Protein AF-A0A9J6HBV2-F1 (afdb_monomer_lite)

Foldseek 3Di:
DPDPDDVVVLCVVCVPPDPLVSQQVVLLVQCVVDPDLPPDDHDPVLLVVLVVVCVVPVPVSVVCPVVPVTNHDDPVVNVVVCVVDDPDPDDDVVVVVVVCVVCVPPDPVVVDDDDDDDDDDDDPDPPDDPPDD

Sequence (133 aa):
MNQNIASSTLDERIEGLPPKQRLAVKTCFDAASRKSTRVMVYDQLWVLECVLMRIKSPKLYEHVRRHEILALSSKSCLDRHMAGFKSSFGFNASVFEALKKNTEGMGAHSCHGGLGFDEINSQRTSVSRPLEN

pLDDT: mean 84.6, std 13.58, range [34.78, 97.25]

Radius of gyration: 20.73 Å; chains: 1; bounding box: 39×50×58 Å

Organism: Hae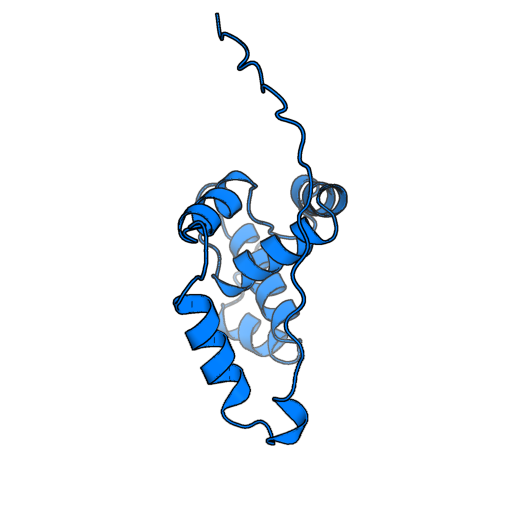maphysalis longicornis (NCBI:txid44386)

Secondary structure (DSSP, 8-state):
------HHHHHHHHTTS-HHHHHHHHHHHHHHHSS-STT----HHHHHHHHHHHHH-HHHHHHHHHTTSS-PPPHHHHHHHHTTS---SS--HHHHHHHHHHHTTS-GGGG----------------------

Structure (mmCIF, N/CA/C/O backbone):
data_AF-A0A9J6HBV2-F1
#
_entry.id   AF-A0A9J6HBV2-F1
#
loop_
_atom_site.group_PDB
_atom_site.id
_atom_site.type_symbol
_atom_site.label_atom_id
_atom_site.label_alt_id
_atom_site.label_comp_id
_atom_site.label_asym_id
_atom_site.label_entity_id
_atom_site.label_seq_id
_atom_site.pdbx_PDB_ins_code
_atom_site.Cartn_x
_atom_site.Cartn_y
_atom_site.Cartn_z
_atom_site.occupancy
_atom_site.B_iso_or_equiv
_atom_site.auth_seq_id
_atom_site.auth_comp_id
_atom_site.auth_asym_id
_atom_site.auth_atom_id
_atom_site.pdbx_PDB_model_num
ATOM 1 N N . MET A 1 1 ? -10.345 -9.005 30.160 1.00 34.78 1 MET A N 1
ATOM 2 C CA . MET A 1 1 ? -9.143 -9.817 30.444 1.00 34.78 1 MET A CA 1
ATOM 3 C C . MET A 1 1 ? -8.073 -9.447 29.426 1.00 34.78 1 MET A C 1
ATOM 5 O O . MET A 1 1 ? -8.062 -10.020 28.349 1.00 34.78 1 MET A O 1
ATOM 9 N N . ASN A 1 2 ? -7.218 -8.467 29.725 1.00 45.47 2 ASN A N 1
ATOM 10 C CA . ASN A 1 2 ? -6.039 -8.201 28.898 1.00 45.47 2 ASN A CA 1
ATOM 11 C C . ASN A 1 2 ? -4.894 -9.011 29.491 1.00 45.47 2 ASN A C 1
ATOM 13 O O . ASN A 1 2 ? -4.229 -8.560 30.420 1.00 45.47 2 ASN A O 1
ATOM 17 N N . GLN A 1 3 ? -4.728 -10.246 29.017 1.00 53.09 3 GLN A N 1
ATOM 18 C CA . GLN A 1 3 ? -3.482 -10.957 29.270 1.00 53.09 3 GLN A CA 1
ATOM 19 C C . GLN A 1 3 ? -2.377 -10.146 28.594 1.00 53.09 3 GLN A C 1
ATOM 21 O O . GLN A 1 3 ? -2.450 -9.862 27.399 1.00 53.09 3 GLN A O 1
ATOM 26 N N . ASN A 1 4 ? -1.402 -9.706 29.384 1.00 61.06 4 ASN A N 1
ATOM 27 C CA . ASN A 1 4 ? -0.236 -8.987 28.899 1.00 61.06 4 ASN A CA 1
ATOM 28 C C . ASN A 1 4 ? 0.672 -10.007 28.197 1.00 61.06 4 ASN A C 1
ATOM 30 O O . ASN A 1 4 ? 1.567 -10.582 28.811 1.00 61.06 4 ASN A O 1
ATOM 34 N N . ILE A 1 5 ? 0.341 -10.343 26.949 1.00 62.59 5 ILE A N 1
ATOM 35 C CA . ILE A 1 5 ? 1.154 -11.232 26.120 1.00 62.59 5 ILE A CA 1
ATOM 36 C C . ILE A 1 5 ? 2.419 -10.452 25.757 1.00 62.59 5 ILE A C 1
ATOM 38 O O . ILE A 1 5 ? 2.333 -9.354 25.206 1.00 62.59 5 ILE A O 1
ATOM 42 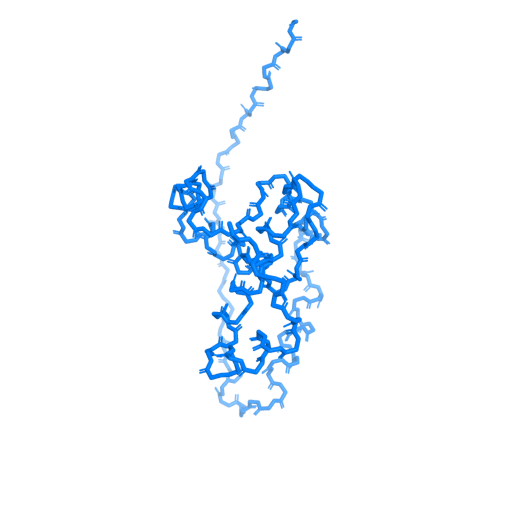N N . ALA A 1 6 ? 3.588 -11.006 26.078 1.00 70.75 6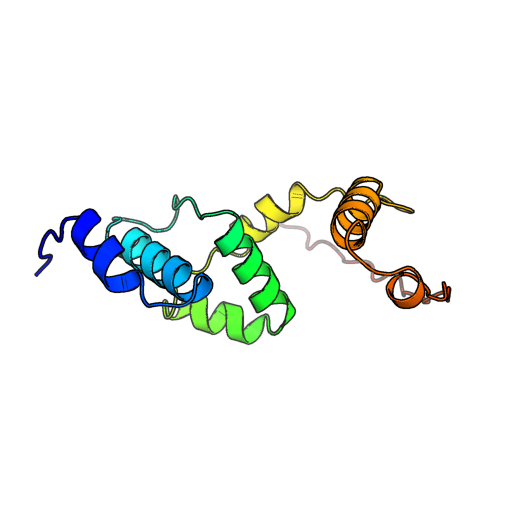 ALA A N 1
ATOM 43 C CA . ALA A 1 6 ? 4.862 -10.424 25.673 1.00 70.75 6 ALA A CA 1
ATOM 44 C C . ALA A 1 6 ? 4.923 -10.317 24.138 1.00 70.75 6 ALA A C 1
ATOM 46 O O . ALA A 1 6 ? 4.524 -11.253 23.441 1.00 70.75 6 ALA A O 1
ATOM 47 N N . SER A 1 7 ? 5.424 -9.198 23.594 1.00 71.19 7 SER A N 1
ATOM 48 C CA . SER A 1 7 ? 5.417 -8.989 22.134 1.00 71.19 7 SER A CA 1
ATOM 49 C C . SER A 1 7 ? 6.215 -10.064 21.386 1.00 71.19 7 SER A C 1
ATOM 51 O O . SER A 1 7 ? 5.830 -10.446 20.286 1.00 71.19 7 SER A O 1
ATOM 53 N N . SER A 1 8 ? 7.256 -10.619 22.017 1.00 76.81 8 SER A N 1
ATOM 54 C CA . SER A 1 8 ? 8.061 -11.723 21.484 1.00 76.81 8 SER A CA 1
ATOM 55 C C . SER A 1 8 ? 7.232 -12.978 21.198 1.00 76.81 8 SER A C 1
ATOM 57 O O . SER A 1 8 ? 7.388 -13.603 20.156 1.00 76.81 8 SER A O 1
ATOM 59 N N . THR A 1 9 ? 6.278 -13.309 22.069 1.00 81.31 9 THR A N 1
ATOM 60 C CA . THR A 1 9 ? 5.407 -14.479 21.897 1.00 81.31 9 THR A CA 1
ATOM 61 C C . THR A 1 9 ? 4.411 -14.300 20.747 1.00 81.31 9 THR A C 1
ATOM 63 O O . THR A 1 9 ? 3.988 -15.281 20.137 1.00 81.31 9 THR A O 1
ATOM 66 N N . LEU A 1 10 ? 4.008 -13.062 20.436 1.00 82.50 10 LEU A N 1
ATOM 67 C CA . LEU A 1 10 ? 3.161 -12.793 19.271 1.00 82.50 10 LEU A CA 1
ATOM 68 C C . LEU A 1 10 ? 3.944 -12.960 17.971 1.00 82.50 10 LEU A C 1
ATOM 70 O O . LEU A 1 10 ? 3.412 -13.555 17.037 1.00 82.50 10 LEU A O 1
ATOM 74 N N . ASP A 1 11 ? 5.187 -12.479 17.928 1.00 85.38 11 ASP A N 1
ATOM 75 C CA . ASP A 1 11 ? 6.047 -12.572 16.747 1.00 85.38 11 ASP A CA 1
ATOM 76 C C . ASP A 1 11 ? 6.320 -14.026 16.335 1.00 85.38 11 ASP A C 1
ATOM 78 O O . ASP A 1 11 ? 6.183 -14.359 15.158 1.00 85.38 11 ASP A O 1
ATOM 82 N N . GLU A 1 12 ? 6.590 -14.906 17.301 1.00 88.50 12 GLU A N 1
ATOM 83 C CA . GLU A 1 12 ? 6.767 -16.348 17.068 1.00 88.50 12 GLU A CA 1
ATOM 84 C C . GLU A 1 12 ? 5.496 -16.997 16.496 1.00 88.50 12 GLU A C 1
ATOM 86 O O . GLU A 1 12 ? 5.539 -17.788 15.554 1.00 88.50 12 GLU A O 1
ATOM 91 N N . ARG A 1 13 ? 4.320 -16.639 17.027 1.00 87.25 13 ARG A N 1
ATOM 92 C CA . ARG A 1 13 ? 3.048 -17.255 16.610 1.00 87.25 13 ARG A CA 1
ATOM 93 C C . ARG A 1 13 ? 2.587 -16.829 15.227 1.00 87.25 13 ARG A C 1
ATOM 95 O O . ARG A 1 13 ? 1.882 -17.586 14.561 1.00 87.25 13 ARG A O 1
ATOM 102 N N . ILE A 1 14 ? 2.935 -15.619 14.805 1.00 91.50 14 ILE A N 1
ATOM 103 C CA . ILE A 1 14 ? 2.557 -15.113 13.485 1.00 91.50 14 ILE A CA 1
ATOM 104 C C . ILE A 1 14 ? 3.592 -15.454 12.416 1.00 91.50 14 ILE A C 1
ATOM 106 O O . ILE A 1 14 ? 3.318 -15.201 11.249 1.00 91.50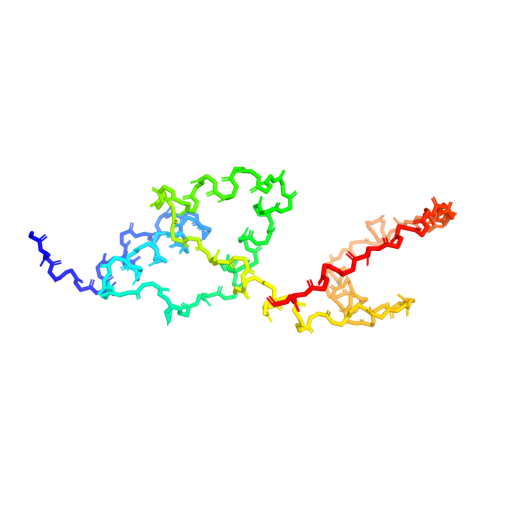 14 ILE A O 1
ATOM 110 N N . GLU A 1 15 ? 4.749 -16.022 12.760 1.00 91.69 15 GLU A N 1
ATOM 111 C CA . GLU A 1 15 ? 5.840 -16.277 11.813 1.00 91.69 15 GLU A CA 1
ATOM 112 C C . GLU A 1 15 ? 5.415 -17.150 10.621 1.00 91.69 15 GLU A C 1
ATOM 114 O O . GLU A 1 15 ? 5.803 -16.869 9.487 1.00 91.69 15 GLU A O 1
ATOM 119 N N . GLY A 1 16 ? 4.527 -18.124 10.851 1.00 90.88 16 GLY A N 1
ATOM 120 C CA . GLY A 1 16 ? 3.964 -18.984 9.803 1.00 90.88 16 GLY A CA 1
ATOM 121 C C . GLY A 1 16 ? 2.960 -18.299 8.866 1.00 90.88 16 GLY A C 1
ATOM 122 O O . GLY A 1 16 ? 2.552 -18.893 7.868 1.00 90.88 16 GLY A O 1
ATOM 123 N N . LEU A 1 17 ? 2.541 -17.063 9.157 1.00 93.31 17 LEU A N 1
ATOM 124 C CA . LEU A 1 17 ? 1.614 -16.329 8.303 1.00 93.31 17 LEU A CA 1
ATOM 125 C C . LEU A 1 17 ? 2.348 -15.650 7.129 1.00 93.31 17 LEU A C 1
ATOM 127 O O . LEU A 1 17 ? 3.455 -15.118 7.280 1.00 93.31 17 LEU A O 1
ATOM 131 N N . PRO A 1 18 ? 1.697 -15.546 5.957 1.00 94.62 18 PRO A N 1
ATOM 132 C CA . PRO A 1 18 ? 2.154 -14.703 4.863 1.00 94.62 18 PRO A CA 1
ATOM 133 C C . PRO A 1 18 ? 2.523 -13.282 5.329 1.00 94.62 18 PRO A C 1
ATOM 135 O O . PRO A 1 18 ? 1.835 -12.724 6.189 1.00 94.62 18 PRO A O 1
ATOM 138 N N . PRO A 1 19 ? 3.543 -12.632 4.734 1.00 91.69 19 PRO A N 1
ATOM 139 C CA . PRO A 1 19 ? 4.025 -11.315 5.171 1.00 91.69 19 PRO A CA 1
ATOM 140 C C . PRO A 1 19 ? 2.923 -10.257 5.332 1.00 91.69 19 PRO A C 1
ATOM 142 O O . PRO A 1 19 ? 2.894 -9.529 6.320 1.00 91.69 19 PRO A O 1
ATOM 145 N N . LYS A 1 20 ? 1.965 -10.219 4.398 1.00 92.25 20 LYS A N 1
ATOM 146 C CA . LYS A 1 20 ? 0.828 -9.288 4.449 1.00 92.25 20 LYS A CA 1
ATOM 147 C C . LYS A 1 20 ? -0.117 -9.570 5.616 1.00 92.25 20 LYS A C 1
ATOM 149 O O . LYS A 1 20 ? -0.606 -8.640 6.247 1.00 92.25 20 LYS A O 1
ATOM 154 N N . GLN A 1 21 ? -0.355 -10.848 5.912 1.00 93.19 21 GLN A N 1
ATOM 155 C CA . GLN A 1 21 ? -1.191 -11.259 7.038 1.00 93.19 21 GLN A CA 1
ATOM 156 C C . GLN A 1 21 ? -0.501 -10.948 8.368 1.00 93.19 21 GLN A C 1
ATOM 158 O O . GLN A 1 21 ? -1.144 -10.409 9.261 1.00 93.19 21 GLN A O 1
ATOM 163 N N . ARG A 1 22 ? 0.816 -11.177 8.475 1.00 93.69 22 ARG A N 1
ATOM 164 C CA . ARG A 1 22 ? 1.606 -10.765 9.650 1.00 93.69 22 ARG A CA 1
ATOM 165 C C . ARG A 1 22 ? 1.460 -9.279 9.928 1.00 93.69 22 ARG A C 1
ATOM 167 O O . ARG A 1 22 ? 1.187 -8.895 11.060 1.00 93.69 22 ARG A O 1
ATOM 174 N N . LEU A 1 23 ? 1.598 -8.455 8.894 1.00 92.81 23 LEU A N 1
ATOM 175 C CA . LEU A 1 23 ? 1.494 -7.008 9.031 1.00 92.81 23 LEU A CA 1
ATOM 176 C C . LEU A 1 23 ? 0.087 -6.567 9.452 1.00 92.81 23 LEU A C 1
ATOM 178 O O . LEU A 1 23 ? -0.048 -5.739 10.352 1.00 92.81 23 LEU A O 1
ATOM 182 N N . ALA A 1 24 ? -0.952 -7.172 8.868 1.00 93.31 24 ALA A N 1
ATOM 183 C CA . ALA A 1 24 ? -2.338 -6.930 9.258 1.00 93.31 24 ALA A CA 1
ATOM 184 C C . ALA A 1 24 ? -2.573 -7.264 10.737 1.00 93.31 24 ALA A C 1
ATOM 186 O O . ALA A 1 24 ? -3.119 -6.448 11.478 1.00 93.31 24 ALA A O 1
ATOM 187 N N . VAL A 1 25 ? -2.114 -8.440 11.177 1.00 93.19 25 VAL A N 1
ATOM 188 C CA . VAL A 1 25 ? -2.268 -8.910 12.558 1.00 93.19 25 VAL A CA 1
ATOM 189 C C . VAL A 1 25 ? -1.521 -7.996 13.527 1.00 93.19 25 VAL A C 1
ATOM 191 O O . VAL A 1 25 ? -2.142 -7.502 14.465 1.00 93.19 25 VAL A O 1
ATOM 194 N N . LYS A 1 26 ? -0.239 -7.693 13.274 1.00 91.44 26 LYS A N 1
ATOM 195 C CA . LYS A 1 26 ? 0.546 -6.746 14.089 1.00 91.44 26 LYS A CA 1
ATOM 196 C C . LYS A 1 26 ? -0.175 -5.412 14.245 1.00 91.44 26 LYS A C 1
ATOM 198 O O . LYS A 1 26 ? -0.382 -4.947 15.359 1.00 91.44 26 LYS A O 1
ATOM 203 N N . THR A 1 27 ? -0.662 -4.864 13.135 1.00 92.31 27 THR A N 1
ATOM 204 C CA . THR A 1 27 ? -1.391 -3.592 13.134 1.00 92.31 27 THR A CA 1
ATOM 205 C C . THR A 1 27 ? -2.686 -3.676 13.954 1.00 92.31 27 THR A C 1
ATOM 207 O O . THR A 1 27 ? -3.029 -2.733 14.662 1.00 92.31 27 THR A O 1
ATOM 210 N N . CYS A 1 28 ? -3.402 -4.804 13.921 1.00 92.06 28 CYS A N 1
ATOM 211 C CA . CYS A 1 28 ? -4.599 -5.000 14.746 1.00 92.06 28 CYS A CA 1
ATOM 212 C C . CYS A 1 28 ? -4.267 -5.052 16.245 1.00 92.06 28 CYS A C 1
ATOM 214 O O . CYS A 1 28 ? -4.956 -4.413 17.039 1.00 92.06 28 CYS A O 1
ATOM 216 N N . PHE A 1 29 ? -3.198 -5.751 16.638 1.00 89.75 29 PHE A N 1
ATOM 217 C CA . PHE A 1 29 ? -2.738 -5.780 18.031 1.00 89.75 29 PHE A CA 1
ATOM 218 C C . PHE A 1 29 ? -2.242 -4.404 18.508 1.00 89.75 29 PHE A C 1
ATOM 220 O O . PHE A 1 29 ? -2.559 -3.980 19.622 1.00 89.75 29 PHE A O 1
ATOM 227 N N . ASP A 1 30 ? -1.543 -3.659 17.654 1.00 88.69 30 ASP A N 1
ATOM 228 C CA . ASP A 1 30 ? -1.114 -2.288 17.944 1.00 88.69 30 ASP A CA 1
ATOM 229 C C . ASP A 1 30 ? -2.300 -1.333 18.113 1.00 88.69 30 ASP A C 1
ATOM 231 O O . ASP A 1 30 ? -2.279 -0.460 18.981 1.00 88.69 30 ASP A O 1
ATOM 235 N N . ALA A 1 31 ? -3.348 -1.491 17.304 1.00 90.06 31 ALA A N 1
ATOM 236 C CA . ALA A 1 31 ? -4.572 -0.714 17.445 1.00 90.06 31 ALA A CA 1
ATOM 237 C C . ALA A 1 31 ? -5.311 -1.065 18.747 1.00 90.06 31 ALA A C 1
ATOM 239 O O . ALA A 1 31 ? -5.728 -0.162 19.471 1.00 90.06 31 ALA A O 1
ATOM 240 N N . ALA A 1 32 ? -5.418 -2.358 19.070 1.00 88.75 32 ALA A N 1
ATOM 241 C CA . ALA A 1 32 ? -6.114 -2.854 20.256 1.00 88.75 32 ALA A CA 1
ATOM 242 C C . ALA A 1 32 ? -5.398 -2.518 21.577 1.00 88.75 32 ALA A C 1
ATOM 244 O O . ALA A 1 32 ? -6.046 -2.323 22.603 1.00 88.75 32 ALA A O 1
ATOM 245 N N . SER A 1 33 ? -4.064 -2.433 21.571 1.00 85.50 33 SER A N 1
ATOM 246 C CA . SER A 1 33 ? -3.267 -2.081 22.757 1.00 85.50 33 SER A CA 1
ATOM 247 C C . SER A 1 33 ? -3.317 -0.588 23.110 1.00 85.50 33 SER A C 1
ATOM 249 O O . SER A 1 33 ? -2.938 -0.190 24.215 1.00 85.50 33 SER A O 1
ATOM 251 N N . ARG A 1 34 ? -3.795 0.265 22.196 1.00 84.31 34 ARG A N 1
ATOM 252 C CA . ARG A 1 34 ? -3.848 1.719 22.376 1.00 84.31 34 ARG A CA 1
ATOM 253 C C . ARG A 1 34 ? -5.206 2.172 22.900 1.00 84.31 34 ARG A C 1
ATOM 255 O O . ARG A 1 34 ? -6.252 1.657 22.536 1.00 84.31 34 ARG A O 1
ATOM 262 N N . LYS A 1 35 ? -5.193 3.254 23.685 1.00 81.62 35 LYS A N 1
ATOM 263 C CA . LYS A 1 35 ? -6.421 3.941 24.130 1.00 81.62 35 LYS A CA 1
ATOM 264 C C . LYS A 1 35 ? -7.151 4.659 22.987 1.00 81.62 35 LYS A C 1
ATOM 266 O O . LYS A 1 35 ? -8.331 4.958 23.106 1.00 81.62 35 LYS A O 1
ATOM 271 N N . SER A 1 36 ? -6.435 5.008 21.914 1.00 82.00 36 SER A N 1
ATOM 272 C CA . SER A 1 36 ? -6.987 5.696 20.746 1.00 82.00 36 SER A CA 1
ATOM 273 C C . SER A 1 36 ? -6.183 5.381 19.488 1.00 82.00 36 SER A C 1
ATOM 275 O O . SER A 1 36 ? -4.951 5.405 19.499 1.00 82.00 36 SER A O 1
ATOM 277 N N . THR A 1 37 ? -6.892 5.172 18.381 1.00 78.62 37 THR A N 1
ATOM 278 C CA . THR A 1 37 ? -6.333 4.934 17.043 1.00 78.62 37 THR A CA 1
ATOM 279 C C . THR A 1 37 ? -6.012 6.229 16.284 1.00 78.62 37 THR A C 1
ATOM 281 O O . THR A 1 37 ? -5.388 6.189 15.224 1.00 78.62 37 THR A O 1
ATOM 284 N N . ARG A 1 38 ? -6.382 7.405 16.823 1.00 75.56 38 ARG A N 1
ATOM 285 C CA . ARG A 1 38 ? -6.242 8.707 16.139 1.00 75.56 38 ARG A CA 1
ATOM 286 C C . ARG A 1 38 ? -4.790 9.090 15.840 1.00 75.56 38 ARG A C 1
ATOM 288 O O . ARG A 1 38 ? -4.531 9.740 14.833 1.00 75.56 38 ARG A O 1
ATOM 295 N N . VAL A 1 39 ? -3.860 8.693 16.708 1.00 78.12 39 VAL A N 1
ATOM 296 C CA . VAL A 1 39 ? -2.419 9.013 16.616 1.00 78.12 39 VAL A CA 1
ATOM 297 C C . VAL A 1 39 ? -1.604 7.750 16.311 1.00 78.12 39 VAL A C 1
ATOM 299 O O . VAL A 1 39 ? -0.439 7.624 16.678 1.00 78.12 39 VAL A O 1
ATOM 302 N N . MET A 1 40 ? -2.233 6.760 15.680 1.00 85.00 40 MET A N 1
ATOM 303 C CA . MET A 1 40 ? -1.549 5.530 15.321 1.00 85.00 40 MET A CA 1
ATOM 304 C C . MET A 1 40 ? -0.594 5.773 14.149 1.00 85.00 40 MET A C 1
ATOM 306 O O . MET A 1 40 ? -0.979 6.317 13.111 1.00 85.00 40 MET A O 1
ATOM 310 N N . VAL A 1 41 ? 0.660 5.364 14.334 1.00 84.81 41 VAL A N 1
ATOM 311 C CA . VAL A 1 41 ? 1.664 5.325 13.270 1.00 84.81 41 VAL A CA 1
ATOM 312 C C . VAL A 1 41 ? 1.548 3.970 12.589 1.00 84.81 41 VAL A C 1
ATOM 314 O O . VAL A 1 41 ? 1.534 2.944 13.261 1.00 84.81 41 VAL A O 1
ATOM 317 N N . TYR A 1 42 ? 1.431 3.987 11.266 1.00 89.25 42 TYR A N 1
ATOM 318 C CA . TYR A 1 42 ? 1.320 2.785 10.453 1.00 89.25 42 TYR A CA 1
ATOM 319 C C . TYR A 1 42 ? 2.643 2.512 9.748 1.00 89.25 42 TYR A C 1
ATOM 321 O O . TYR A 1 42 ? 3.336 3.444 9.337 1.00 89.25 42 TYR A O 1
ATOM 329 N N . ASP A 1 43 ? 2.951 1.232 9.574 1.00 91.06 43 ASP A N 1
ATOM 330 C CA . ASP A 1 43 ? 4.044 0.789 8.719 1.00 91.06 43 ASP A CA 1
ATOM 331 C C . ASP A 1 43 ? 3.802 1.211 7.257 1.00 91.06 43 ASP A C 1
ATOM 333 O O . ASP A 1 43 ? 2.669 1.171 6.765 1.00 91.06 43 ASP A O 1
ATOM 337 N N . GLN A 1 44 ? 4.859 1.611 6.546 1.00 90.00 44 GLN A N 1
ATOM 338 C CA . GLN A 1 44 ? 4.745 2.100 5.168 1.00 90.00 44 GLN A CA 1
ATOM 339 C C . GLN A 1 44 ? 4.190 1.040 4.207 1.00 90.00 44 GLN A C 1
ATOM 341 O O . GLN A 1 44 ? 3.396 1.374 3.324 1.00 90.00 44 GLN A O 1
ATOM 346 N N . LEU A 1 45 ? 4.546 -0.236 4.390 1.00 92.12 45 LEU A N 1
ATOM 347 C CA . LEU A 1 45 ? 4.019 -1.333 3.577 1.00 92.12 45 LEU A CA 1
ATOM 348 C C . LEU A 1 45 ? 2.533 -1.561 3.862 1.00 92.12 45 LEU A C 1
ATOM 350 O O . LEU A 1 45 ? 1.771 -1.880 2.949 1.00 92.12 45 LEU A O 1
ATOM 354 N N . TRP A 1 46 ? 2.094 -1.343 5.104 1.00 93.88 46 TRP A N 1
ATOM 355 C CA . TRP A 1 46 ? 0.679 -1.443 5.456 1.00 93.88 46 TRP A CA 1
ATOM 356 C C . TRP A 1 46 ? -0.134 -0.302 4.852 1.00 93.88 46 TRP A C 1
ATOM 358 O O . TRP A 1 46 ? -1.225 -0.519 4.325 1.00 93.88 46 TRP A O 1
ATOM 368 N N . VAL A 1 47 ? 0.412 0.917 4.880 1.00 93.19 47 VAL A N 1
ATOM 369 C CA . VAL A 1 47 ? -0.194 2.075 4.212 1.00 93.19 47 VAL A CA 1
ATOM 370 C C . VAL A 1 47 ? -0.313 1.824 2.711 1.00 93.19 47 VAL A C 1
ATOM 372 O O . VAL A 1 47 ? -1.373 2.081 2.142 1.00 93.19 47 VAL A O 1
ATOM 375 N N . LEU A 1 48 ? 0.725 1.275 2.075 1.00 92.81 48 LEU A N 1
ATOM 376 C CA . LEU A 1 48 ? 0.678 0.903 0.662 1.00 92.81 48 LEU A CA 1
ATOM 377 C C . LEU A 1 48 ? -0.432 -0.122 0.383 1.00 92.81 48 LEU A C 1
ATOM 379 O O . LEU A 1 48 ? -1.213 0.065 -0.549 1.00 92.81 48 LEU A O 1
ATOM 383 N N . GLU A 1 49 ? -0.566 -1.162 1.209 1.00 95.06 49 GLU A N 1
ATOM 384 C CA . GLU A 1 49 ? -1.659 -2.131 1.066 1.00 95.06 49 GLU A CA 1
ATOM 385 C C . GLU A 1 49 ? -3.032 -1.459 1.244 1.00 95.06 49 GLU A C 1
ATOM 387 O O . GLU A 1 49 ? -3.960 -1.737 0.484 1.00 95.06 49 GLU A O 1
ATOM 392 N N . CYS A 1 50 ? -3.160 -0.505 2.172 1.00 95.00 50 CYS A N 1
ATOM 393 C CA . CYS A 1 50 ? -4.377 0.293 2.332 1.00 95.00 50 CYS A CA 1
ATOM 394 C C . CYS A 1 50 ? -4.719 1.101 1.068 1.00 95.00 50 CYS A C 1
ATOM 396 O O . CYS A 1 50 ? -5.883 1.129 0.658 1.00 95.00 50 CYS A O 1
ATOM 398 N N . VAL A 1 51 ? -3.723 1.715 0.416 1.00 94.75 51 VAL A N 1
ATOM 399 C CA . VAL A 1 51 ? -3.907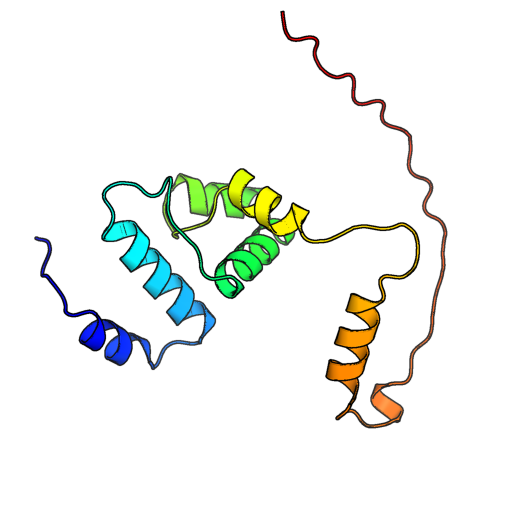 2.403 -0.874 1.00 94.75 51 VAL A CA 1
ATOM 400 C C . VAL A 1 51 ? -4.388 1.418 -1.942 1.00 94.75 51 VAL A C 1
ATOM 402 O O . VAL A 1 51 ? -5.384 1.687 -2.613 1.00 94.75 51 VAL A O 1
ATOM 405 N N . LEU A 1 52 ? -3.748 0.251 -2.064 1.00 94.81 52 LEU A N 1
ATOM 406 C CA . LEU A 1 52 ? -4.126 -0.779 -3.040 1.00 94.81 52 LEU A CA 1
ATOM 407 C C . LEU A 1 52 ? -5.555 -1.298 -2.820 1.00 94.81 52 LEU A C 1
ATOM 409 O O . LEU A 1 52 ? -6.311 -1.462 -3.781 1.00 94.81 52 LEU A O 1
ATOM 413 N N . MET A 1 53 ? -5.954 -1.527 -1.567 1.00 95.50 53 MET A N 1
ATOM 414 C CA . MET A 1 53 ? -7.322 -1.923 -1.222 1.00 95.50 53 MET A CA 1
ATOM 415 C C . MET A 1 53 ? -8.337 -0.842 -1.609 1.00 95.50 53 MET A C 1
ATOM 417 O O . MET A 1 53 ? -9.378 -1.153 -2.191 1.00 95.50 53 MET A O 1
ATOM 421 N N . ARG A 1 54 ? -8.022 0.432 -1.340 1.00 95.44 54 ARG A N 1
ATOM 422 C CA . ARG A 1 54 ? -8.879 1.567 -1.703 1.00 95.44 54 ARG A CA 1
ATOM 423 C C . ARG A 1 54 ? -9.021 1.723 -3.217 1.00 95.44 54 ARG A C 1
ATOM 425 O O . ARG A 1 54 ? -10.127 1.999 -3.668 1.00 95.44 54 ARG A O 1
ATOM 432 N N . ILE A 1 55 ? -7.946 1.524 -3.985 1.00 94.94 55 ILE A N 1
ATOM 433 C CA . ILE A 1 55 ? -7.976 1.535 -5.459 1.00 94.94 55 ILE A CA 1
ATOM 434 C C . ILE A 1 55 ? -8.912 0.438 -5.983 1.00 94.94 55 ILE A C 1
ATOM 436 O O . ILE A 1 55 ? -9.717 0.699 -6.872 1.00 94.94 55 ILE A O 1
ATOM 440 N N . LYS A 1 56 ? -8.850 -0.771 -5.408 1.00 96.31 56 LYS A N 1
ATOM 441 C CA . LYS A 1 56 ? -9.710 -1.896 -5.814 1.00 96.31 56 LYS A CA 1
ATOM 442 C C . LYS A 1 56 ? -11.186 -1.661 -5.504 1.00 96.31 56 LYS A C 1
ATOM 444 O O . LYS A 1 56 ? -12.038 -1.969 -6.330 1.00 96.31 56 LYS A O 1
ATOM 449 N N . SER A 1 57 ? -11.508 -1.165 -4.309 1.00 97.25 57 SER A N 1
ATOM 450 C CA . SER A 1 57 ? -12.889 -0.843 -3.940 1.00 97.25 57 SER A CA 1
ATOM 451 C C . SER A 1 57 ? -12.944 0.167 -2.788 1.00 97.25 57 SER A C 1
ATOM 453 O O . SER A 1 57 ? -12.811 -0.212 -1.620 1.00 97.25 57 SER A O 1
ATOM 455 N N . PRO A 1 58 ? -13.227 1.454 -3.074 1.00 96.00 58 PRO A N 1
ATOM 456 C CA . PRO A 1 58 ? -13.363 2.474 -2.037 1.00 96.00 58 PRO A CA 1
ATOM 457 C C . PRO A 1 58 ? -14.504 2.174 -1.057 1.00 96.00 58 PRO A C 1
ATOM 459 O O . PRO A 1 58 ? -14.387 2.447 0.135 1.00 96.00 58 PRO A O 1
ATOM 462 N N . LYS A 1 59 ? -15.608 1.593 -1.553 1.00 97.00 59 LYS A N 1
ATOM 463 C CA . LYS A 1 59 ? -16.775 1.241 -0.730 1.00 97.00 59 LYS A CA 1
ATOM 464 C C . LYS A 1 59 ? -16.440 0.131 0.263 1.00 97.00 59 LYS A C 1
ATOM 466 O O . LYS A 1 59 ? -16.757 0.263 1.442 1.00 97.00 59 LYS A O 1
ATOM 471 N N . LEU A 1 60 ? -15.770 -0.928 -0.201 1.00 96.88 60 LEU A N 1
ATOM 472 C CA . LEU A 1 60 ? -15.344 -2.023 0.669 1.00 96.88 60 LEU A CA 1
ATOM 473 C C . LEU A 1 60 ? -14.317 -1.537 1.693 1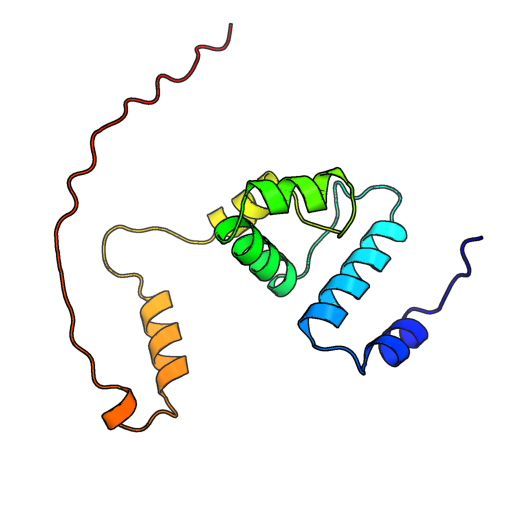.00 96.88 60 LEU A C 1
ATOM 475 O O . LEU A 1 60 ? -14.442 -1.861 2.868 1.00 96.88 60 LEU A O 1
ATOM 479 N N . TYR A 1 61 ? -13.357 -0.712 1.267 1.00 97.00 61 TYR A N 1
ATOM 480 C CA . TYR A 1 61 ? -12.363 -0.127 2.166 1.00 97.00 61 TYR A CA 1
ATOM 481 C C . TYR A 1 61 ? -13.020 0.627 3.331 1.00 97.00 61 TYR A C 1
ATOM 483 O O . TYR A 1 61 ? -12.683 0.393 4.490 1.00 97.00 61 TYR A O 1
ATOM 491 N N . GLU A 1 62 ? -13.997 1.497 3.048 1.00 96.44 62 GLU A N 1
ATOM 492 C CA . GLU A 1 62 ? -14.690 2.231 4.112 1.00 96.44 62 GLU A CA 1
ATOM 493 C C . GLU A 1 62 ? -15.586 1.336 4.969 1.00 96.44 62 GLU A C 1
ATOM 495 O O . GLU A 1 62 ? -15.703 1.593 6.164 1.00 96.44 62 GLU A O 1
ATOM 500 N N . HIS A 1 63 ? -16.188 0.282 4.411 1.00 97.19 63 HIS A N 1
ATOM 501 C CA . HIS A 1 63 ? -16.934 -0.695 5.205 1.00 97.19 63 HIS A CA 1
ATOM 502 C C . HIS A 1 63 ? -16.012 -1.412 6.204 1.00 97.19 63 HIS A C 1
ATOM 504 O O . HIS A 1 63 ? -16.244 -1.341 7.409 1.00 97.19 63 HIS A O 1
ATOM 510 N N . VAL A 1 64 ? -14.913 -2.008 5.727 1.00 96.12 64 VAL A N 1
ATOM 511 C CA . VAL A 1 64 ? -13.928 -2.709 6.572 1.00 96.12 64 VAL A CA 1
ATOM 512 C C . VAL A 1 64 ? -13.380 -1.789 7.664 1.00 96.12 64 VAL A C 1
ATOM 514 O O . VAL A 1 64 ? -13.252 -2.201 8.814 1.00 96.12 64 VAL A O 1
ATOM 517 N N . ARG A 1 65 ? -13.111 -0.524 7.323 1.00 94.50 65 ARG A N 1
ATOM 518 C CA . ARG A 1 65 ? -12.598 0.473 8.264 1.00 94.50 65 ARG A CA 1
ATOM 519 C C . ARG A 1 65 ? -13.633 0.911 9.304 1.00 94.50 65 ARG A C 1
ATOM 521 O O . ARG A 1 65 ? -13.301 0.987 10.480 1.00 94.50 65 ARG A O 1
ATOM 528 N N . ARG A 1 66 ? -14.860 1.259 8.893 1.00 94.00 66 ARG A N 1
ATOM 529 C CA . ARG A 1 66 ? -15.902 1.784 9.802 1.00 94.00 66 ARG A CA 1
ATOM 530 C C . ARG A 1 66 ? -16.413 0.736 10.780 1.00 94.00 66 ARG A C 1
ATOM 532 O O . ARG A 1 66 ? -16.807 1.098 11.879 1.00 94.00 66 ARG A O 1
ATOM 539 N N . HIS A 1 67 ? -16.414 -0.527 10.367 1.00 95.19 67 HIS A N 1
ATOM 540 C CA . HIS A 1 67 ? -16.789 -1.653 11.216 1.00 95.19 67 HIS A CA 1
ATOM 541 C C . HIS A 1 67 ? -15.602 -2.239 11.992 1.00 95.19 67 HIS A C 1
ATOM 543 O O . HIS A 1 67 ? -15.757 -3.287 12.605 1.00 95.19 67 HIS A O 1
ATOM 549 N N . GLU A 1 68 ? -14.428 -1.593 11.945 1.00 91.56 68 GLU A N 1
ATOM 550 C CA . GLU A 1 68 ? -13.222 -2.002 12.680 1.00 91.56 68 GLU A CA 1
ATOM 551 C C . GLU A 1 68 ? -12.825 -3.472 12.437 1.00 91.56 68 GLU A C 1
ATOM 553 O O . GLU A 1 68 ? -12.204 -4.112 13.280 1.00 91.56 68 GLU A O 1
ATOM 558 N N . ILE A 1 69 ? -13.151 -4.004 11.250 1.00 93.88 69 ILE A N 1
ATOM 559 C CA . ILE A 1 69 ? -12.829 -5.383 10.852 1.00 93.88 69 ILE A CA 1
ATOM 560 C C . ILE A 1 69 ? -11.307 -5.552 10.728 1.00 93.88 69 ILE A C 1
ATOM 562 O O . ILE A 1 69 ? -10.761 -6.598 11.066 1.00 93.88 69 ILE A O 1
ATOM 566 N N . LEU A 1 70 ? -10.620 -4.512 10.244 1.00 93.88 70 LEU A N 1
ATOM 567 C CA . LEU A 1 70 ? -9.162 -4.406 10.223 1.00 93.88 70 LEU A CA 1
ATOM 568 C C . LEU A 1 70 ? -8.737 -3.009 10.678 1.00 93.88 70 LEU A C 1
ATOM 570 O O . LEU A 1 70 ? -9.441 -2.023 10.445 1.00 93.88 70 LEU A O 1
ATOM 574 N N . ALA A 1 71 ? -7.534 -2.915 11.245 1.00 93.00 71 ALA A N 1
ATOM 575 C CA . ALA A 1 71 ? -6.901 -1.648 11.602 1.00 93.00 71 ALA A CA 1
ATOM 576 C C . ALA A 1 71 ? -6.425 -0.885 10.346 1.00 93.00 71 ALA A C 1
ATOM 578 O O . ALA A 1 71 ? -5.243 -0.878 9.988 1.00 93.00 71 ALA A O 1
ATOM 579 N N . LEU A 1 72 ? -7.376 -0.269 9.640 1.00 94.06 72 LEU A N 1
ATOM 580 C CA . LEU A 1 72 ? -7.141 0.489 8.412 1.00 94.06 72 LEU A CA 1
ATOM 581 C C . LEU A 1 72 ? -6.927 1.978 8.685 1.00 94.06 72 LEU A C 1
ATOM 583 O O . LEU A 1 72 ? -7.614 2.606 9.495 1.00 94.06 72 LEU A O 1
ATOM 587 N N . SER A 1 73 ? -6.017 2.577 7.921 1.00 91.75 73 SER A N 1
ATOM 588 C CA . SER A 1 73 ? -5.728 4.005 8.022 1.00 91.75 73 SER A CA 1
ATOM 589 C C . SER A 1 73 ? -6.887 4.869 7.497 1.00 91.75 73 SER A C 1
ATOM 591 O O . SER A 1 73 ? -7.671 4.473 6.628 1.00 91.75 73 SER A O 1
ATOM 593 N N . SER A 1 74 ? -7.034 6.079 8.041 1.00 90.25 74 SER A N 1
ATOM 594 C CA . SER A 1 74 ? -8.042 7.029 7.563 1.00 90.25 74 SER A CA 1
ATOM 595 C C . SER A 1 74 ? -7.712 7.561 6.173 1.00 90.25 74 SER A C 1
ATOM 597 O O . SER A 1 74 ? -6.547 7.627 5.786 1.00 90.25 74 SER A O 1
ATOM 599 N N . LYS A 1 75 ? -8.734 8.056 5.462 1.00 89.88 75 LYS A N 1
ATOM 600 C CA . LYS A 1 75 ? -8.537 8.795 4.208 1.00 89.88 75 LYS A CA 1
ATOM 601 C C . LYS A 1 75 ? -7.495 9.912 4.366 1.00 89.88 75 LYS A C 1
ATOM 603 O O . LYS A 1 75 ? -6.564 9.974 3.582 1.00 89.88 75 LYS A O 1
ATOM 608 N N . SER A 1 76 ? -7.586 10.715 5.427 1.00 89.69 76 SER A N 1
ATOM 609 C CA . SER A 1 76 ? -6.609 11.777 5.708 1.00 89.69 76 SER A CA 1
ATOM 610 C C . SER A 1 76 ? -5.180 11.260 5.915 1.00 89.69 76 SER A C 1
ATOM 612 O O . SER A 1 76 ? -4.220 11.930 5.544 1.00 89.69 76 SER A O 1
ATOM 614 N N . CYS A 1 77 ? -5.018 10.067 6.495 1.00 89.50 77 CYS A N 1
ATOM 615 C CA . CYS A 1 77 ? -3.713 9.432 6.654 1.00 89.50 77 CYS A CA 1
ATOM 616 C C . CYS A 1 77 ? -3.150 8.967 5.305 1.00 89.50 77 CYS A C 1
ATOM 618 O O . CYS A 1 77 ? -1.965 9.181 5.042 1.00 89.50 77 CYS A O 1
ATOM 620 N N . LEU A 1 78 ? -3.997 8.384 4.450 1.00 91.38 78 LEU A N 1
ATOM 621 C CA . LEU A 1 78 ? -3.632 8.002 3.085 1.00 91.38 78 LEU A CA 1
ATOM 622 C C . LEU A 1 78 ? -3.254 9.226 2.253 1.00 91.38 78 LEU A C 1
ATOM 624 O O . LEU A 1 78 ? -2.171 9.244 1.681 1.00 91.38 78 LEU A O 1
ATOM 628 N N . ASP A 1 79 ? -4.085 10.269 2.258 1.00 89.44 79 ASP A N 1
ATOM 629 C CA . ASP A 1 79 ? -3.846 11.507 1.510 1.00 89.44 79 ASP A CA 1
ATOM 630 C C . ASP A 1 79 ? -2.512 12.151 1.927 1.00 89.44 79 ASP A C 1
ATOM 632 O O . ASP A 1 79 ? -1.736 12.577 1.077 1.00 89.44 79 ASP A O 1
ATOM 636 N N . ARG A 1 80 ? -2.180 12.141 3.228 1.00 88.69 80 ARG A N 1
ATOM 637 C CA . ARG A 1 80 ? -0.888 12.631 3.736 1.00 88.69 80 ARG A CA 1
ATOM 638 C C . ARG A 1 80 ? 0.305 11.820 3.223 1.00 88.69 80 ARG A C 1
ATOM 640 O O . ARG A 1 80 ? 1.336 12.410 2.918 1.00 88.69 80 ARG A O 1
ATOM 647 N N . HIS A 1 81 ? 0.189 10.496 3.135 1.00 86.38 81 HIS A N 1
ATOM 648 C CA . HIS A 1 81 ? 1.249 9.666 2.550 1.00 86.38 81 HIS A CA 1
ATOM 649 C C . HIS A 1 81 ? 1.334 9.850 1.033 1.00 86.38 81 HIS A C 1
ATOM 651 O O . HIS A 1 81 ? 2.430 9.905 0.481 1.00 86.38 81 HIS A O 1
ATOM 657 N N . MET A 1 82 ? 0.191 10.005 0.363 1.00 85.31 82 MET A N 1
ATOM 658 C CA . MET A 1 82 ? 0.126 10.249 -1.076 1.00 85.31 82 MET A CA 1
ATOM 659 C C . MET A 1 82 ? 0.645 11.639 -1.462 1.00 85.31 82 MET A C 1
ATOM 661 O O . MET A 1 82 ? 1.207 11.787 -2.541 1.00 85.31 82 MET A O 1
ATOM 665 N N . ALA A 1 83 ? 0.549 12.636 -0.579 1.00 85.12 83 ALA A N 1
ATOM 666 C CA . ALA A 1 83 ? 1.068 13.984 -0.816 1.00 85.12 83 ALA A CA 1
ATOM 667 C C . ALA A 1 83 ? 2.588 14.022 -1.069 1.00 85.12 83 ALA A C 1
ATOM 669 O O . ALA A 1 83 ? 3.078 14.940 -1.723 1.00 85.12 83 ALA A O 1
ATOM 670 N N . GLY A 1 84 ? 3.338 13.025 -0.582 1.00 79.44 84 GLY A N 1
ATOM 671 C CA . GLY A 1 84 ? 4.767 12.884 -0.875 1.00 79.44 84 GLY A CA 1
ATOM 672 C C . GLY A 1 84 ? 5.063 12.477 -2.324 1.00 79.44 84 GLY A C 1
ATOM 673 O O . GLY A 1 84 ? 6.164 12.720 -2.817 1.00 79.44 84 GLY A O 1
ATOM 674 N N . PHE A 1 85 ? 4.090 11.898 -3.031 1.00 79.31 85 PHE A N 1
ATOM 675 C CA . PHE A 1 85 ? 4.236 11.521 -4.431 1.00 79.31 85 PHE A CA 1
ATOM 676 C C . PHE A 1 85 ? 3.961 12.740 -5.312 1.00 79.31 85 PHE A C 1
ATOM 678 O O . PHE A 1 85 ? 2.817 13.107 -5.578 1.00 79.31 85 PHE A O 1
ATOM 685 N N . LYS A 1 86 ? 5.033 13.384 -5.783 1.00 73.44 86 LYS A N 1
ATOM 686 C CA . LYS A 1 86 ? 4.928 14.477 -6.753 1.00 73.44 86 LYS A CA 1
ATOM 687 C C . LYS A 1 86 ? 4.402 13.938 -8.086 1.00 73.44 86 LYS A C 1
ATOM 689 O O . LYS A 1 86 ? 5.118 13.275 -8.830 1.00 73.44 86 LYS A O 1
ATOM 694 N N . SER A 1 87 ? 3.149 14.262 -8.385 1.00 69.94 87 SER A N 1
ATOM 695 C CA . SER A 1 87 ? 2.559 14.137 -9.717 1.00 69.94 87 SER A CA 1
ATOM 696 C C . SER A 1 87 ? 2.993 15.343 -10.554 1.00 69.94 87 SER A C 1
ATOM 698 O O . SER A 1 87 ? 2.333 16.382 -10.533 1.00 69.94 87 SER A O 1
ATOM 700 N N . SER A 1 88 ? 4.121 15.241 -11.254 1.00 75.81 88 SER A N 1
ATOM 701 C CA . SER A 1 88 ? 4.498 16.219 -12.281 1.00 75.81 88 SER A CA 1
ATOM 702 C C . SER A 1 88 ? 3.906 15.831 -13.633 1.00 75.81 88 SER A C 1
ATOM 704 O O . SER A 1 88 ? 3.751 14.649 -13.930 1.00 75.81 88 SER A O 1
ATOM 706 N N . PHE A 1 89 ? 3.620 16.825 -14.475 1.00 79.12 89 PHE A N 1
ATOM 707 C CA . PHE A 1 89 ? 3.385 16.572 -15.894 1.00 79.12 89 PHE A CA 1
ATOM 708 C C . PHE A 1 89 ? 4.653 15.992 -16.532 1.00 79.12 89 PHE A C 1
ATOM 710 O O . PHE A 1 89 ? 5.766 16.403 -16.196 1.00 79.12 89 PHE A O 1
ATOM 717 N N . GLY A 1 90 ? 4.481 15.046 -17.453 1.00 82.88 90 GLY A N 1
ATOM 718 C CA . GLY A 1 90 ? 5.586 14.365 -18.121 1.00 82.88 90 GLY A CA 1
ATOM 719 C C . GLY A 1 90 ? 6.129 13.170 -17.335 1.00 82.88 90 GLY A C 1
ATOM 720 O O . GLY A 1 90 ? 5.401 12.464 -16.640 1.00 82.88 90 GLY A O 1
ATOM 721 N N . PHE A 1 91 ? 7.422 12.911 -17.500 1.00 82.31 91 PHE A N 1
ATOM 722 C CA . PHE A 1 91 ? 8.082 11.704 -17.014 1.00 82.31 91 PHE A CA 1
ATOM 723 C C . PHE A 1 91 ? 8.582 11.850 -15.575 1.00 82.31 91 PHE A C 1
ATOM 725 O O . PHE A 1 91 ? 9.263 12.815 -15.234 1.00 82.31 91 PHE A O 1
ATOM 732 N N . ASN A 1 92 ? 8.288 10.857 -14.733 1.00 85.88 92 ASN A N 1
ATOM 733 C CA . ASN A 1 92 ? 8.788 10.809 -13.364 1.00 85.88 92 ASN A CA 1
ATOM 734 C C . ASN A 1 92 ? 10.067 9.962 -13.293 1.00 85.88 92 ASN A C 1
ATOM 736 O O . ASN A 1 92 ? 10.006 8.736 -13.380 1.00 85.88 92 ASN A O 1
ATOM 740 N N . ALA A 1 93 ? 11.216 10.614 -13.093 1.00 88.56 93 ALA A N 1
ATOM 741 C CA . ALA A 1 93 ? 12.523 9.956 -13.019 1.00 88.56 93 ALA A CA 1
ATOM 742 C C . ALA A 1 93 ? 12.570 8.826 -11.974 1.00 88.56 93 ALA A C 1
ATOM 744 O O . ALA A 1 93 ? 13.095 7.755 -12.263 1.00 88.56 93 ALA A O 1
ATOM 745 N N . SER A 1 94 ? 11.932 9.011 -10.812 1.00 87.94 94 SER A N 1
ATOM 746 C CA . SER A 1 94 ? 11.905 7.985 -9.758 1.00 87.94 94 SER A CA 1
ATOM 747 C C . SER A 1 94 ? 11.183 6.704 -10.190 1.00 87.94 94 SER A C 1
ATOM 749 O O . SER A 1 94 ? 11.553 5.608 -9.773 1.00 87.94 94 SER A O 1
ATOM 751 N N . VAL A 1 95 ? 10.188 6.819 -11.078 1.00 87.81 95 VAL A N 1
ATOM 752 C CA . VAL A 1 95 ? 9.495 5.656 -11.649 1.00 87.81 95 VAL A CA 1
ATOM 753 C C . VAL A 1 95 ? 10.424 4.912 -12.603 1.00 87.81 95 VAL A C 1
ATOM 755 O O . VAL A 1 95 ? 10.508 3.691 -12.526 1.00 87.81 95 VAL A O 1
ATOM 758 N N . PHE A 1 96 ? 11.166 5.622 -13.457 1.00 89.69 96 PHE A N 1
ATOM 759 C CA . PHE A 1 96 ? 12.136 4.992 -14.359 1.00 89.69 96 PHE A CA 1
ATOM 760 C C . PHE A 1 96 ? 13.294 4.331 -13.611 1.00 89.69 96 PHE A C 1
ATOM 762 O O . PHE A 1 96 ? 13.709 3.240 -13.990 1.00 89.69 96 PHE A O 1
ATOM 769 N N . GLU A 1 97 ? 13.779 4.932 -12.526 1.00 92.75 97 GLU A N 1
ATOM 770 C CA . GLU A 1 97 ? 14.784 4.312 -11.656 1.00 92.75 97 GLU A CA 1
ATOM 771 C C . GLU A 1 97 ? 14.257 3.031 -11.002 1.00 92.75 97 GLU A C 1
ATOM 773 O O . GLU A 1 97 ? 14.939 2.004 -11.005 1.00 92.75 97 GLU A O 1
ATOM 778 N N . ALA A 1 98 ? 13.019 3.052 -10.501 1.00 91.19 98 ALA A N 1
ATOM 779 C CA . ALA A 1 98 ? 12.382 1.865 -9.941 1.00 91.19 98 ALA A CA 1
ATOM 780 C C . ALA A 1 98 ? 12.168 0.766 -11.000 1.00 91.19 98 ALA A C 1
ATOM 782 O O . ALA A 1 98 ? 12.405 -0.411 -10.725 1.00 91.19 98 ALA A O 1
ATOM 783 N N . LEU A 1 99 ? 11.759 1.135 -12.219 1.00 90.88 99 LEU A N 1
ATOM 784 C CA . LEU A 1 99 ? 11.618 0.206 -13.345 1.00 90.88 99 LEU A CA 1
ATOM 785 C C . LEU A 1 99 ? 12.965 -0.390 -13.757 1.00 90.88 99 LEU A C 1
ATOM 787 O O . LEU A 1 99 ? 13.057 -1.600 -13.958 1.00 90.88 99 LEU A O 1
ATOM 791 N N . LYS A 1 100 ? 14.020 0.429 -13.827 1.00 92.44 100 LYS A N 1
ATOM 792 C CA . LYS A 1 100 ? 15.383 -0.032 -14.106 1.00 92.44 100 LYS A CA 1
ATOM 793 C C . LYS A 1 100 ? 15.812 -1.074 -13.077 1.00 92.44 100 LYS A C 1
ATOM 795 O O . LYS A 1 100 ? 16.163 -2.184 -13.454 1.00 92.44 100 LYS A O 1
ATOM 800 N N . LYS A 1 101 ? 15.657 -0.773 -11.787 1.00 94.69 101 LYS A N 1
ATOM 801 C CA . LYS A 1 101 ? 15.983 -1.709 -10.705 1.00 94.69 101 LYS A CA 1
ATOM 802 C C . LYS A 1 101 ? 15.202 -3.026 -10.799 1.00 94.69 101 LYS A C 1
ATOM 804 O O . LYS A 1 101 ? 15.756 -4.091 -10.558 1.00 94.69 101 LYS A O 1
ATOM 809 N N . ASN A 1 102 ? 13.923 -2.972 -11.171 1.00 90.19 102 ASN A N 1
ATOM 810 C CA . ASN A 1 102 ? 13.107 -4.179 -11.344 1.00 90.19 102 ASN A CA 1
ATOM 811 C C . ASN A 1 102 ? 13.488 -5.004 -12.585 1.00 90.19 102 ASN A C 1
ATOM 813 O O . ASN A 1 102 ? 13.206 -6.198 -12.621 1.00 90.19 102 ASN A O 1
ATOM 817 N N . THR A 1 103 ? 14.119 -4.389 -13.588 1.00 91.19 103 THR A N 1
ATOM 818 C CA . THR A 1 103 ? 14.483 -5.034 -14.861 1.00 91.19 103 THR A CA 1
ATOM 819 C C . THR A 1 103 ? 15.943 -5.486 -14.929 1.00 91.19 103 THR A C 1
ATOM 821 O O . THR A 1 103 ? 16.291 -6.239 -15.833 1.00 91.19 103 THR A O 1
ATOM 824 N N . GLU A 1 104 ? 16.787 -5.122 -13.956 1.00 91.25 104 GLU A N 1
ATOM 825 C CA . GLU A 1 104 ? 18.223 -5.466 -13.901 1.00 91.25 104 GLU A CA 1
ATOM 826 C C . GLU A 1 104 ? 18.522 -6.974 -14.007 1.00 91.25 104 GLU A C 1
ATOM 828 O O . GLU A 1 104 ? 19.557 -7.356 -14.546 1.00 91.25 104 GLU A O 1
ATOM 833 N N . GLY A 1 105 ? 17.622 -7.837 -13.525 1.00 87.31 105 GLY A N 1
ATOM 834 C CA . GLY A 1 105 ? 17.766 -9.298 -13.595 1.00 87.31 105 GLY A CA 1
ATOM 835 C C . GLY A 1 105 ? 16.971 -9.974 -14.716 1.00 87.31 105 GLY A C 1
ATOM 836 O O . GLY A 1 105 ? 16.935 -11.202 -14.783 1.00 87.31 105 GLY A O 1
ATOM 837 N N . MET A 1 106 ? 16.278 -9.207 -15.559 1.00 89.81 106 MET A N 1
ATOM 838 C CA . MET A 1 106 ? 15.398 -9.749 -16.593 1.00 89.81 106 MET A CA 1
ATOM 839 C C . MET A 1 106 ? 16.169 -9.984 -17.899 1.00 89.81 106 MET A C 1
ATOM 841 O O . MET A 1 106 ? 17.004 -9.180 -18.306 1.00 89.81 106 MET A O 1
ATOM 845 N N . GLY A 1 107 ? 15.880 -11.094 -18.584 1.00 90.06 107 GLY A N 1
ATOM 846 C CA . GLY A 1 107 ? 16.454 -11.366 -19.904 1.00 90.06 107 GLY A CA 1
ATOM 847 C C . GLY A 1 107 ? 15.997 -10.340 -20.947 1.00 90.06 107 GLY A C 1
ATOM 848 O O . GLY A 1 107 ? 14.888 -9.815 -20.860 1.00 90.06 107 GLY A O 1
ATOM 849 N N . ALA A 1 108 ? 16.818 -10.097 -21.975 1.00 83.19 108 ALA A N 1
ATOM 850 C CA . ALA A 1 108 ? 16.559 -9.077 -23.002 1.00 83.19 108 ALA A CA 1
ATOM 851 C C . ALA A 1 108 ? 15.179 -9.208 -23.679 1.00 83.19 108 ALA A C 1
ATOM 853 O O . ALA A 1 108 ? 14.540 -8.205 -23.987 1.00 83.19 108 ALA A O 1
ATOM 854 N N . HIS A 1 109 ? 14.687 -10.438 -23.854 1.00 82.94 109 HIS A N 1
ATOM 855 C CA . HIS A 1 109 ? 13.360 -10.711 -24.415 1.00 82.94 109 HIS A CA 1
ATOM 856 C C . HIS A 1 109 ? 12.209 -10.256 -23.506 1.00 82.94 109 HIS A C 1
ATOM 858 O O . HIS A 1 109 ? 11.168 -9.843 -24.005 1.00 82.94 109 HIS A O 1
ATOM 864 N N . SER A 1 110 ? 12.402 -10.290 -22.186 1.00 83.56 110 SER A N 1
ATOM 865 C CA . SER A 1 110 ? 11.408 -9.863 -21.195 1.00 83.56 110 SER A CA 1
ATOM 866 C C . SER A 1 110 ? 11.384 -8.345 -20.991 1.00 83.56 110 SER A C 1
ATOM 868 O O . SER A 1 110 ? 10.457 -7.830 -20.373 1.00 83.56 110 SER A O 1
ATOM 870 N N . CYS A 1 111 ? 12.394 -7.634 -21.501 1.00 84.38 111 CYS A N 1
ATOM 871 C CA . CYS A 1 111 ? 12.505 -6.174 -21.443 1.00 84.38 111 CYS A CA 1
ATOM 872 C C . CYS A 1 111 ? 12.020 -5.483 -22.729 1.00 84.38 111 CYS A C 1
ATOM 874 O O . CYS A 1 111 ? 12.094 -4.259 -22.831 1.00 84.38 111 CYS A O 1
ATOM 876 N N . HIS A 1 112 ? 11.552 -6.243 -23.724 1.00 87.12 112 HIS A N 1
ATOM 877 C CA . HIS A 1 112 ? 11.052 -5.691 -24.978 1.00 87.12 112 HIS A CA 1
ATOM 878 C C . HIS A 1 112 ? 9.576 -5.285 -24.844 1.00 87.12 112 HIS A C 1
ATOM 880 O O . HIS A 1 112 ? 8.759 -6.051 -24.336 1.00 87.12 112 HIS A O 1
ATOM 886 N N . GLY A 1 113 ? 9.218 -4.090 -25.316 1.00 86.25 113 GLY A N 1
ATOM 887 C CA . GLY A 1 113 ? 7.851 -3.573 -25.259 1.00 86.25 113 GLY A CA 1
ATOM 888 C C . GLY A 1 113 ? 7.629 -2.423 -26.240 1.00 86.25 113 GLY A C 1
ATOM 889 O O . GLY A 1 113 ? 8.584 -1.812 -26.715 1.00 86.25 113 GLY A O 1
ATOM 890 N N . GLY A 1 114 ? 6.366 -2.143 -26.560 1.00 89.00 114 GLY A N 1
ATOM 891 C CA . GLY A 1 114 ? 5.962 -1.003 -27.386 1.00 89.00 114 GLY A CA 1
ATOM 892 C C . GLY A 1 114 ? 5.455 0.153 -26.527 1.00 89.00 114 GLY A C 1
ATOM 893 O O . GLY A 1 114 ? 4.843 -0.071 -25.483 1.00 89.00 114 GLY A O 1
ATOM 894 N N . LEU A 1 115 ? 5.688 1.386 -26.974 1.00 89.44 115 LEU A N 1
ATOM 895 C CA . LEU A 1 115 ? 5.172 2.585 -26.323 1.00 89.44 115 LEU A CA 1
ATOM 896 C C . LEU A 1 115 ? 4.023 3.152 -27.160 1.00 89.44 115 LEU A C 1
ATOM 898 O O . LEU A 1 115 ? 4.242 3.699 -28.237 1.00 89.44 115 LEU A O 1
ATOM 902 N N . GLY A 1 116 ? 2.798 2.956 -26.678 1.00 89.88 116 GLY A N 1
ATOM 903 C CA . GLY A 1 116 ? 1.589 3.507 -27.281 1.00 89.88 116 GLY A CA 1
ATOM 904 C C . GLY A 1 116 ? 1.194 4.804 -26.590 1.00 89.88 116 GLY A C 1
ATOM 905 O O . GLY A 1 116 ? 1.163 4.863 -25.361 1.00 89.88 116 GLY A O 1
ATOM 906 N N . PHE A 1 117 ? 0.878 5.824 -27.378 1.00 90.69 117 PHE A N 1
ATOM 907 C CA . PHE A 1 117 ? 0.359 7.093 -26.888 1.00 90.69 117 PHE A CA 1
ATOM 908 C C . PHE A 1 117 ? -0.969 7.384 -27.570 1.00 90.69 117 PHE A C 1
ATOM 910 O O . PHE A 1 117 ? -1.095 7.195 -28.778 1.00 90.69 117 PHE A O 1
ATOM 917 N N . ASP A 1 118 ? -1.930 7.848 -26.785 1.00 93.00 118 ASP A N 1
ATOM 918 C CA . ASP A 1 118 ? -3.225 8.322 -27.254 1.00 93.00 118 ASP A CA 1
ATOM 919 C C . ASP A 1 118 ? -3.687 9.465 -26.342 1.00 93.00 118 ASP A C 1
ATOM 921 O O . ASP A 1 118 ? -3.269 9.556 -25.180 1.00 93.00 118 ASP A O 1
ATOM 925 N N . GLU A 1 119 ? -4.526 10.351 -26.866 1.00 91.69 119 GLU A N 1
ATOM 926 C CA . GLU A 1 119 ? -5.027 11.512 -26.138 1.00 91.69 119 GLU A CA 1
ATOM 927 C C . GLU A 1 119 ? -6.437 11.254 -25.603 1.00 91.69 119 GLU A C 1
ATOM 929 O O . GLU A 1 119 ? -7.347 10.856 -26.326 1.00 91.69 119 GLU A O 1
ATOM 934 N N . ILE A 1 120 ? -6.648 11.536 -24.316 1.00 89.19 120 ILE A N 1
ATOM 935 C CA . ILE A 1 120 ? -7.972 11.448 -23.694 1.00 89.19 120 ILE A CA 1
ATOM 936 C C . ILE A 1 120 ? -8.538 12.858 -23.555 1.00 89.19 120 ILE A C 1
ATOM 938 O O . ILE A 1 120 ? -7.975 13.704 -22.858 1.00 89.19 120 ILE A O 1
ATOM 942 N N . ASN A 1 121 ? -9.702 13.099 -24.159 1.00 90.31 121 ASN A N 1
ATOM 943 C CA . ASN A 1 121 ? -10.436 14.339 -23.947 1.00 90.31 121 ASN A CA 1
ATOM 944 C C . ASN A 1 121 ? -11.144 14.301 -22.582 1.00 90.31 121 ASN A C 1
ATOM 946 O O . ASN A 1 121 ? -12.119 13.573 -22.393 1.00 90.31 121 ASN A O 1
ATOM 950 N N . SER A 1 122 ? -10.652 15.085 -21.620 1.00 82.31 122 SER A N 1
ATOM 951 C CA . SER A 1 122 ? -11.299 15.260 -20.318 1.00 82.31 122 SER A CA 1
ATOM 952 C C . SER A 1 122 ? -12.064 16.578 -20.286 1.00 82.31 122 SER A C 1
ATOM 954 O O . SER A 1 122 ? -11.485 17.652 -20.458 1.00 82.31 122 SER A O 1
ATOM 956 N N . GLN A 1 123 ? -13.360 16.520 -19.981 1.00 82.31 123 GLN A N 1
ATOM 957 C CA . GLN A 1 123 ? -14.150 17.728 -19.752 1.00 82.31 123 GLN A CA 1
ATOM 958 C C . GLN A 1 123 ? -13.627 18.473 -18.515 1.00 82.31 123 GLN A C 1
ATOM 960 O O . GLN A 1 123 ? -13.308 17.864 -17.491 1.00 82.31 123 GLN A O 1
ATOM 965 N N . ARG A 1 124 ? -13.563 19.809 -18.579 1.00 65.50 124 ARG A N 1
ATOM 966 C CA . ARG A 1 124 ? -13.338 20.640 -17.389 1.00 65.50 124 ARG A CA 1
ATOM 967 C C . ARG A 1 124 ? -14.610 20.642 -16.544 1.00 65.50 124 ARG A C 1
ATOM 969 O O . ARG A 1 124 ? -15.487 21.472 -16.750 1.00 65.50 124 ARG A O 1
ATOM 976 N N . THR A 1 125 ? -14.706 19.760 -15.557 1.00 54.94 125 THR A N 1
ATOM 977 C CA . THR A 1 125 ? -15.668 19.955 -14.468 1.00 54.94 125 THR A CA 1
ATOM 978 C C . THR A 1 125 ? -15.163 21.082 -13.575 1.00 54.94 125 THR A C 1
ATOM 980 O O . THR A 1 125 ? -14.230 20.895 -12.792 1.00 54.94 125 THR A O 1
ATOM 983 N N . SER A 1 126 ? -15.762 22.268 -13.690 1.00 51.78 126 SER A N 1
ATOM 984 C CA . SER A 1 126 ? -15.624 23.324 -12.691 1.00 51.78 126 SER A CA 1
ATOM 985 C C . SER A 1 126 ? -16.236 22.824 -11.385 1.00 51.78 126 SER A C 1
ATOM 987 O O . SER A 1 126 ? -17.450 22.872 -11.201 1.00 51.78 126 SER A O 1
ATOM 989 N N . VAL A 1 127 ? -15.408 22.300 -10.484 1.00 56.84 127 VAL A N 1
ATOM 990 C CA . VAL A 1 127 ? -15.829 22.033 -9.109 1.00 56.84 127 VAL A CA 1
ATOM 991 C C . VAL A 1 127 ? -16.060 23.394 -8.455 1.00 56.84 127 VAL A C 1
ATOM 993 O O . VAL A 1 127 ? -15.117 24.058 -8.025 1.00 56.84 127 VAL A O 1
ATOM 996 N N . SER A 1 128 ? -17.313 23.847 -8.434 1.00 48.97 128 SER A N 1
ATOM 997 C CA . SER A 1 128 ? -17.745 24.963 -7.602 1.00 48.97 128 SER A CA 1
ATOM 998 C C . SER A 1 128 ? -17.447 24.593 -6.151 1.00 48.97 128 SER A C 1
ATOM 1000 O O . SER A 1 128 ? -18.085 23.696 -5.596 1.00 48.97 128 SER A O 1
ATOM 1002 N N . ARG A 1 129 ? -16.443 25.237 -5.544 1.00 44.94 129 ARG A N 1
ATOM 1003 C CA . ARG A 1 129 ? -16.262 25.190 -4.089 1.00 44.94 129 ARG A CA 1
ATOM 1004 C C . ARG A 1 129 ? -17.575 25.677 -3.467 1.00 44.94 129 ARG A C 1
ATOM 1006 O O . ARG A 1 129 ? -18.019 26.759 -3.857 1.00 44.94 129 ARG A O 1
ATOM 1013 N N . PRO A 1 130 ? -18.209 24.935 -2.548 1.00 45.75 130 PRO A N 1
ATOM 1014 C CA . PRO A 1 130 ? -19.248 25.530 -1.727 1.00 45.75 130 PRO A CA 1
ATOM 1015 C C . PRO A 1 130 ? -18.605 26.690 -0.962 1.00 45.75 130 PRO A C 1
ATOM 1017 O O . PRO A 1 130 ? -17.547 26.518 -0.356 1.00 45.75 130 PRO A O 1
ATOM 1020 N N . LEU A 1 131 ? -19.204 27.874 -1.057 1.00 46.81 131 LEU A N 1
ATOM 1021 C CA . LEU A 1 131 ? -18.908 28.975 -0.152 1.00 46.81 131 LEU A CA 1
ATOM 1022 C C . LEU A 1 131 ? -19.388 28.526 1.233 1.00 46.81 131 LEU A C 1
ATOM 1024 O O . LEU A 1 131 ? -20.586 28.328 1.429 1.00 46.81 131 LEU A O 1
ATOM 1028 N N . GLU A 1 132 ? -18.458 28.279 2.152 1.00 46.66 132 GLU A N 1
ATOM 1029 C CA . GLU A 1 132 ? -18.784 28.164 3.573 1.00 46.66 132 GLU A CA 1
ATOM 1030 C C . GLU A 1 132 ? -19.207 29.561 4.058 1.00 46.66 132 GLU A C 1
ATOM 1032 O O . GLU A 1 132 ? -18.423 30.508 3.961 1.00 46.66 132 GLU A O 1
ATOM 1037 N N . ASN A 1 133 ? -20.463 29.673 4.503 1.00 43.12 133 ASN A N 1
ATOM 1038 C CA . ASN A 1 133 ? -20.964 30.756 5.353 1.00 43.12 133 ASN A CA 1
ATOM 1039 C C . ASN A 1 133 ? -20.811 30.346 6.817 1.00 43.12 133 ASN A C 1
ATOM 1041 O O . ASN A 1 133 ? -21.095 29.159 7.107 1.00 43.12 133 ASN A O 1
#